Protein AF-A0A960B2A9-F1 (afdb_monomer_lite)

Secondary structure (DSSP, 8-state):
---HHHHHHHHHHHHHTT-HHHHHHHHHHHHTT---HHHHHHHHHHHHHHHHHTT-HHHHHHHHHHHHHSTT--HHHHHHHHHHHHHHHHHTT-HHHHHHHHHHHGGGGTT-HHHHHHHHHHHHHHHHHTT-HHHHHHHHHH--

pLDDT: mean 96.39, std 2.79, range [76.56, 98.69]

Foldseek 3Di:
DDALVRLQVVLLVCVVVVVLVSSLVSLVVSCVHDPDLQSQLSSLLSNLSSVVSVVNNVSSVVSLVVSCPGPPHALLSQLSSLLSVLLSCLVVVVLVSSLVSLVSSQVSNPPVLQVLLVSLCSNLVSCVVVVNNPSSVVSNVSRD

Radius of gyration: 15.03 Å; chains: 1; bounding box: 36×31×45 Å

Sequence (144 aa):
MLTAVQLHERGRALSNAGRHAAARRLLTAALQRTDDEDLLARVEGSLAYVVAELGAPDEAWALCDRALERPGISAHTRGVLSSQRGLMHMRSGHTLDAVREFTVALPNLDGDDELVGRLLLNRGNVHLQRGDGRSASADFRSAR

Structure (mmCIF, N/CA/C/O backbone):
data_AF-A0A960B2A9-F1
#
_entry.id   AF-A0A960B2A9-F1
#
loop_
_atom_site.group_PDB
_atom_site.id
_atom_site.type_symbol
_atom_site.label_atom_id
_atom_site.label_alt_id
_atom_site.label_comp_id
_atom_site.label_asym_id
_atom_site.label_entity_id
_atom_site.label_seq_id
_atom_site.pdbx_PDB_ins_code
_atom_site.Cartn_x
_atom_site.Cartn_y
_atom_site.Cartn_z
_atom_site.occupancy
_atom_site.B_iso_or_equiv
_atom_site.auth_seq_id
_atom_site.auth_comp_id
_atom_site.auth_asym_id
_atom_site.auth_atom_id
_atom_site.pdbx_PDB_model_num
ATOM 1 N N . MET A 1 1 ? -10.943 -7.483 25.588 1.00 84.69 1 MET A N 1
ATOM 2 C CA . MET A 1 1 ? -11.380 -7.237 24.191 1.00 84.69 1 MET A CA 1
ATOM 3 C C . MET A 1 1 ? -10.195 -6.637 23.440 1.00 84.69 1 MET A C 1
ATOM 5 O O . MET A 1 1 ? -9.465 -5.887 24.068 1.00 84.69 1 MET A O 1
ATOM 9 N N . LEU A 1 2 ? -9.939 -7.000 22.176 1.00 95.19 2 LEU A N 1
ATOM 10 C CA . LEU A 1 2 ? -8.777 -6.467 21.433 1.00 95.19 2 LEU A CA 1
ATOM 11 C C . LEU A 1 2 ? -8.985 -4.997 21.029 1.00 95.19 2 LEU A C 1
ATOM 13 O O . LEU A 1 2 ? -10.109 -4.609 20.715 1.00 95.19 2 LEU A O 1
ATOM 17 N N . THR A 1 3 ? -7.929 -4.191 20.988 1.00 98.25 3 THR A N 1
ATOM 18 C CA . THR A 1 3 ? -7.994 -2.813 20.463 1.00 98.25 3 THR A CA 1
ATOM 19 C C . THR A 1 3 ? -8.024 -2.795 18.929 1.00 98.25 3 THR A C 1
ATOM 21 O O . THR A 1 3 ? -7.744 -3.813 18.291 1.00 98.25 3 THR A O 1
ATOM 24 N N . ALA A 1 4 ? -8.343 -1.646 18.319 1.00 98.12 4 ALA A N 1
ATOM 25 C CA . ALA A 1 4 ? -8.259 -1.474 16.864 1.00 98.12 4 ALA A CA 1
ATOM 26 C C . ALA A 1 4 ? -6.842 -1.753 16.330 1.00 98.12 4 ALA A C 1
ATOM 28 O O . ALA A 1 4 ? -6.695 -2.500 15.367 1.00 98.12 4 ALA A O 1
ATOM 29 N N . VAL A 1 5 ? -5.804 -1.259 17.017 1.00 98.19 5 VAL A N 1
ATOM 30 C CA . VAL A 1 5 ? -4.392 -1.515 16.677 1.00 98.19 5 VAL A CA 1
ATOM 31 C C . VAL A 1 5 ? -4.075 -3.014 16.705 1.00 98.19 5 VAL A C 1
ATOM 33 O O . VAL A 1 5 ? -3.582 -3.564 15.726 1.00 98.19 5 VAL A O 1
ATOM 36 N N . GLN A 1 6 ? -4.451 -3.721 17.775 1.00 98.50 6 GLN A N 1
ATOM 37 C CA . GLN A 1 6 ? -4.207 -5.166 17.883 1.00 98.50 6 GLN A CA 1
ATOM 38 C C . GLN A 1 6 ? -4.955 -5.972 16.813 1.00 98.50 6 GLN A C 1
ATOM 40 O O . GLN A 1 6 ? -4.466 -6.999 16.337 1.00 98.50 6 GLN A O 1
ATOM 45 N N . LEU A 1 7 ? -6.168 -5.546 16.451 1.00 98.69 7 LEU A N 1
ATOM 46 C CA . LEU A 1 7 ? -6.931 -6.158 15.365 1.00 98.69 7 LEU A CA 1
ATOM 47 C C . LEU A 1 7 ? -6.276 -5.899 14.006 1.00 98.69 7 LEU A C 1
ATOM 49 O O . LEU A 1 7 ? -6.202 -6.821 13.194 1.00 98.69 7 LEU A O 1
ATOM 53 N N . HIS A 1 8 ? -5.770 -4.685 13.777 1.00 98.38 8 HIS A N 1
ATOM 54 C CA . HIS A 1 8 ? -5.050 -4.308 12.563 1.00 98.38 8 HIS A CA 1
ATOM 55 C C . HIS A 1 8 ? -3.777 -5.133 12.377 1.00 98.38 8 HIS A C 1
ATOM 57 O O . HIS A 1 8 ? -3.608 -5.764 11.333 1.00 98.38 8 HIS A O 1
ATOM 63 N N . GLU A 1 9 ? -2.933 -5.213 13.405 1.00 98.00 9 GLU A N 1
ATOM 64 C CA . GLU A 1 9 ? -1.694 -5.999 13.396 1.00 98.00 9 GLU A CA 1
ATOM 65 C C . GLU A 1 9 ? -1.964 -7.479 13.112 1.00 98.00 9 GLU A C 1
ATOM 67 O O . GLU A 1 9 ? -1.362 -8.075 12.216 1.00 98.00 9 GLU A O 1
ATOM 72 N N . ARG A 1 10 ? -2.934 -8.077 13.817 1.00 98.44 10 ARG A N 1
ATOM 73 C CA . ARG A 1 10 ? -3.330 -9.475 13.584 1.00 98.44 10 ARG A CA 1
ATOM 74 C C . ARG A 1 10 ? -3.926 -9.675 12.193 1.00 98.44 10 ARG A C 1
ATOM 76 O O . ARG A 1 10 ? -3.669 -10.699 11.564 1.00 98.44 10 ARG A O 1
ATOM 83 N N . GLY A 1 11 ? -4.707 -8.713 11.704 1.00 98.38 11 GLY A N 1
ATOM 84 C CA . GLY A 1 11 ? -5.251 -8.712 10.349 1.00 98.38 11 GLY A CA 1
ATOM 85 C C . GLY A 1 11 ? -4.147 -8.714 9.291 1.00 98.38 11 GLY A C 1
ATOM 86 O O . GLY A 1 11 ? -4.169 -9.553 8.391 1.00 98.38 11 GLY A O 1
ATOM 87 N N . ARG A 1 12 ? -3.133 -7.853 9.440 1.00 97.00 12 ARG A N 1
ATOM 88 C CA . ARG A 1 12 ? -1.946 -7.818 8.569 1.00 97.00 12 ARG A CA 1
ATOM 89 C C . ARG A 1 12 ? -1.166 -9.127 8.608 1.00 97.00 12 ARG A C 1
ATOM 91 O O . ARG A 1 12 ? -0.842 -9.658 7.550 1.00 97.00 12 ARG A O 1
ATOM 98 N N . ALA A 1 13 ? -0.926 -9.684 9.794 1.00 97.81 13 ALA A N 1
ATOM 99 C CA . ALA A 1 13 ? -0.233 -10.964 9.932 1.00 97.81 13 ALA A CA 1
ATOM 100 C C . ALA A 1 13 ? -0.976 -12.100 9.204 1.00 97.81 13 ALA A C 1
ATOM 102 O O . ALA A 1 13 ? -0.368 -12.872 8.467 1.00 97.81 13 ALA A O 1
ATOM 103 N N . LEU A 1 14 ? -2.306 -12.167 9.341 1.00 98.44 14 LEU A N 1
ATOM 104 C CA . LEU A 1 14 ? -3.128 -13.133 8.605 1.00 98.44 14 LEU A CA 1
ATOM 105 C C . LEU A 1 14 ? -3.098 -12.895 7.093 1.00 98.44 14 LEU A C 1
ATOM 107 O O . LEU A 1 14 ? -3.054 -13.864 6.340 1.00 98.44 14 LEU A O 1
ATOM 111 N N . SER A 1 15 ? -3.110 -11.636 6.653 1.00 96.50 15 SER A N 1
ATOM 112 C CA . SER A 1 15 ? -3.007 -11.282 5.235 1.00 96.50 15 SER A CA 1
ATOM 113 C C . SER A 1 15 ? -1.677 -11.739 4.638 1.00 96.50 15 SER A C 1
ATOM 115 O O . SER A 1 15 ? -1.670 -12.376 3.589 1.00 96.50 15 SER A O 1
ATOM 117 N N . ASN A 1 16 ? -0.565 -11.481 5.330 1.00 92.56 16 ASN A N 1
ATOM 118 C CA . ASN A 1 16 ? 0.768 -11.920 4.911 1.00 92.56 16 ASN A CA 1
ATOM 119 C C . ASN A 1 16 ? 0.889 -13.453 4.871 1.00 92.56 16 ASN A C 1
ATOM 121 O O . ASN A 1 16 ? 1.627 -13.988 4.053 1.00 92.56 16 ASN A O 1
ATOM 125 N N . ALA A 1 17 ? 0.130 -14.164 5.710 1.00 96.56 17 ALA A N 1
ATOM 126 C CA . ALA A 1 17 ? 0.037 -15.624 5.701 1.00 96.56 17 ALA A CA 1
ATOM 127 C C . ALA A 1 17 ? -0.981 -16.184 4.679 1.00 96.56 17 ALA A C 1
ATOM 129 O O . ALA A 1 17 ? -1.341 -17.358 4.760 1.00 96.56 17 ALA A O 1
ATOM 130 N N . GLY A 1 18 ? -1.520 -15.360 3.771 1.00 96.38 18 GLY A N 1
ATOM 131 C CA . GLY A 1 18 ? -2.501 -15.775 2.756 1.00 96.38 18 GLY A CA 1
ATOM 132 C C . GLY A 1 18 ? -3.909 -16.061 3.296 1.00 96.38 18 GLY A C 1
ATOM 133 O O . GLY A 1 18 ? -4.804 -16.493 2.571 1.00 96.38 18 GLY A O 1
ATOM 134 N N . ARG A 1 19 ? -4.165 -15.818 4.587 1.00 98.31 19 ARG A N 1
ATOM 135 C CA . ARG A 1 19 ? -5.457 -16.081 5.243 1.00 98.31 19 ARG A CA 1
ATOM 136 C C . ARG A 1 19 ? -6.418 -14.903 5.070 1.00 98.31 19 ARG A C 1
ATOM 138 O O . ARG A 1 19 ? -6.963 -14.385 6.049 1.00 98.31 19 ARG A O 1
ATOM 145 N N . HIS A 1 20 ? -6.656 -14.494 3.826 1.00 97.94 20 HIS A N 1
ATOM 146 C CA . HIS A 1 20 ? -7.360 -13.254 3.470 1.00 97.94 20 HIS A CA 1
ATOM 147 C C . HIS A 1 20 ? -8.778 -13.157 4.053 1.00 97.94 20 HIS A C 1
ATOM 149 O O . HIS A 1 20 ? -9.143 -12.131 4.622 1.00 97.94 20 HIS A O 1
ATOM 155 N N . ALA A 1 21 ? -9.564 -14.238 4.040 1.00 98.25 21 ALA A N 1
ATOM 156 C CA . ALA A 1 21 ? -10.911 -14.223 4.624 1.00 98.25 21 ALA A CA 1
ATOM 157 C C . ALA A 1 21 ? -10.907 -13.956 6.144 1.00 98.25 21 ALA A C 1
ATOM 159 O O . ALA A 1 21 ? -11.794 -13.278 6.667 1.00 98.25 21 ALA A O 1
ATOM 160 N N . ALA A 1 22 ? -9.909 -14.478 6.864 1.00 98.44 22 ALA A N 1
ATOM 161 C CA . ALA A 1 22 ? -9.754 -14.236 8.295 1.00 98.44 22 ALA A CA 1
ATOM 162 C C . ALA A 1 22 ? -9.195 -12.830 8.566 1.00 98.44 22 ALA A C 1
ATOM 164 O O . ALA A 1 22 ? -9.682 -12.151 9.470 1.00 98.44 22 ALA A O 1
ATOM 165 N N . ALA A 1 23 ? -8.242 -12.373 7.747 1.00 98.62 23 ALA A N 1
ATOM 166 C CA . ALA A 1 23 ? -7.724 -11.009 7.785 1.00 98.62 23 ALA A CA 1
ATOM 167 C C . ALA A 1 23 ? -8.849 -9.980 7.612 1.00 98.62 23 ALA A C 1
ATOM 169 O O . ALA A 1 23 ? -8.981 -9.086 8.445 1.00 98.62 23 ALA A O 1
ATOM 170 N N . ARG A 1 24 ? -9.726 -10.170 6.613 1.00 98.62 24 ARG A N 1
ATOM 171 C CA . ARG A 1 24 ? -10.881 -9.300 6.345 1.00 98.62 24 ARG A CA 1
ATOM 172 C C . ARG A 1 24 ? -11.724 -9.092 7.596 1.00 98.62 24 ARG A C 1
ATOM 174 O O . ARG A 1 24 ? -11.990 -7.961 7.971 1.00 98.62 24 ARG A O 1
ATOM 181 N N . ARG A 1 25 ? -12.081 -10.179 8.291 1.00 98.50 25 ARG A N 1
ATOM 182 C CA . ARG A 1 25 ? -12.893 -10.114 9.519 1.00 98.50 25 ARG A CA 1
ATOM 183 C C . ARG A 1 25 ? -12.236 -9.263 10.608 1.00 98.50 25 ARG A C 1
ATOM 185 O O . ARG A 1 25 ? -12.923 -8.468 11.242 1.00 98.50 25 ARG A O 1
ATOM 192 N N . LEU A 1 26 ? -10.928 -9.424 10.832 1.00 98.69 26 LEU A N 1
ATOM 193 C CA . LEU A 1 26 ? -10.219 -8.650 11.856 1.00 98.69 26 LEU A CA 1
ATOM 194 C C . LEU A 1 26 ? -10.075 -7.178 11.471 1.00 98.69 26 LEU A C 1
ATOM 196 O O . LEU A 1 26 ? -10.280 -6.316 12.318 1.00 98.69 26 LEU A O 1
ATOM 200 N N . LEU A 1 27 ? -9.778 -6.890 10.205 1.00 98.56 27 LEU A N 1
ATOM 201 C CA . LEU A 1 27 ? -9.639 -5.524 9.702 1.00 98.56 27 LEU A CA 1
ATOM 202 C C . LEU A 1 27 ? -10.978 -4.778 9.738 1.00 98.56 27 LEU A C 1
ATOM 204 O O . LEU A 1 27 ? -11.036 -3.663 10.242 1.00 98.56 27 LEU A O 1
ATOM 208 N N . THR A 1 28 ? -12.079 -5.414 9.326 1.00 98.44 28 THR A N 1
ATOM 209 C CA . THR A 1 28 ? -13.424 -4.837 9.475 1.00 98.44 28 THR A CA 1
ATOM 210 C C . THR A 1 28 ? -13.752 -4.563 10.942 1.00 98.44 28 THR A C 1
ATOM 212 O O . THR A 1 28 ? -14.291 -3.509 11.258 1.00 98.44 28 THR A O 1
ATOM 215 N N . ALA A 1 29 ? -13.389 -5.466 11.860 1.00 98.44 29 ALA A N 1
ATOM 216 C CA . ALA A 1 29 ? -13.579 -5.228 13.288 1.00 98.44 29 ALA A CA 1
ATOM 217 C C . ALA A 1 29 ? -12.704 -4.080 13.827 1.00 98.44 29 ALA A C 1
ATOM 219 O O . ALA A 1 29 ? -13.126 -3.401 14.760 1.00 98.44 29 ALA A O 1
ATOM 220 N N . ALA A 1 30 ? -11.509 -3.859 13.268 1.00 98.56 30 ALA A N 1
ATOM 221 C CA . ALA A 1 30 ? -10.640 -2.746 13.646 1.00 98.56 30 ALA A CA 1
ATOM 222 C C . ALA A 1 30 ? -11.268 -1.393 13.280 1.00 98.56 30 ALA A C 1
ATOM 224 O O . ALA A 1 30 ? -11.274 -0.500 14.122 1.00 98.56 30 ALA A O 1
ATOM 225 N N . LEU A 1 31 ? -11.875 -1.284 12.088 1.00 98.12 31 LEU A N 1
ATOM 226 C CA . LEU A 1 31 ? -12.582 -0.073 11.639 1.00 98.12 31 LEU A CA 1
ATOM 227 C C . LEU A 1 31 ? -13.721 0.341 12.578 1.00 98.12 31 LEU A C 1
ATOM 229 O O . LEU A 1 31 ? -14.017 1.516 12.700 1.00 98.12 31 LEU A O 1
ATOM 233 N N . GLN A 1 32 ? -14.354 -0.617 13.257 1.00 97.94 32 GLN A N 1
ATOM 234 C CA . GLN A 1 32 ? -15.457 -0.351 14.188 1.00 97.94 32 GLN A CA 1
ATOM 235 C C . GLN A 1 32 ? -14.984 0.043 15.600 1.00 97.94 32 GLN A C 1
ATOM 237 O O . GLN A 1 32 ? -15.803 0.161 16.508 1.00 97.94 32 GLN A O 1
ATOM 242 N N . ARG A 1 33 ? -13.669 0.145 15.841 1.00 97.81 33 ARG A N 1
ATOM 243 C CA . ARG A 1 33 ? -13.088 0.358 17.183 1.00 97.81 33 ARG A CA 1
ATOM 244 C C . ARG A 1 33 ? -12.165 1.564 17.279 1.00 97.81 33 ARG A C 1
ATOM 246 O O . ARG A 1 33 ? -11.410 1.669 18.246 1.00 97.81 33 ARG A O 1
ATOM 253 N N . THR A 1 34 ? -12.173 2.430 16.281 1.00 97.50 34 THR A N 1
ATOM 254 C CA . THR A 1 34 ? -11.349 3.629 16.276 1.00 97.50 34 THR A CA 1
ATOM 255 C C . THR A 1 34 ? -12.007 4.710 15.440 1.00 97.50 34 THR A C 1
ATOM 257 O O . THR A 1 34 ? -12.609 4.407 14.416 1.00 97.50 34 THR A O 1
ATOM 260 N N . ASP A 1 35 ? -11.838 5.948 15.888 1.00 96.88 35 ASP A N 1
ATOM 261 C CA . ASP A 1 35 ? -12.177 7.163 15.149 1.00 96.88 35 ASP A CA 1
ATOM 262 C C . ASP A 1 35 ? -10.899 7.941 14.763 1.00 96.88 35 ASP A C 1
ATOM 264 O O . ASP A 1 35 ? -10.965 9.082 14.319 1.00 96.88 35 ASP A O 1
ATOM 268 N N . ASP A 1 36 ? -9.716 7.343 14.966 1.00 97.62 36 ASP A N 1
ATOM 269 C CA . ASP A 1 36 ? -8.436 7.940 14.582 1.00 97.62 36 ASP A CA 1
ATOM 270 C C . ASP A 1 36 ? -8.252 7.830 13.064 1.00 97.62 36 ASP A C 1
ATOM 272 O O . ASP A 1 36 ? -8.180 6.732 12.511 1.00 97.62 36 ASP A O 1
ATOM 276 N N . GLU A 1 37 ? -8.195 8.975 12.388 1.00 98.00 37 GLU A N 1
ATOM 277 C CA . GLU A 1 37 ? -8.175 9.056 10.925 1.00 98.00 37 GLU A CA 1
ATOM 278 C C . GLU A 1 37 ? -6.959 8.361 10.295 1.00 98.00 37 GLU A C 1
ATOM 280 O O . GLU A 1 37 ? -7.093 7.695 9.264 1.00 98.00 37 GLU A O 1
ATOM 285 N N . ASP A 1 38 ? -5.782 8.448 10.923 1.00 97.75 38 ASP A N 1
ATOM 286 C CA . ASP A 1 38 ? -4.569 7.792 10.425 1.00 97.75 38 ASP A CA 1
ATOM 287 C C . ASP A 1 38 ? -4.662 6.267 10.570 1.00 97.75 38 ASP A C 1
ATOM 289 O O . ASP A 1 38 ? -4.399 5.526 9.617 1.00 97.75 38 ASP A O 1
ATOM 293 N N . LEU A 1 39 ? -5.123 5.770 11.721 1.00 97.69 39 LEU A N 1
ATOM 294 C CA . LEU A 1 39 ? -5.346 4.343 11.930 1.00 97.69 39 LEU A CA 1
ATOM 295 C C . LEU A 1 39 ? -6.442 3.804 11.007 1.00 97.69 39 LEU A C 1
ATOM 297 O O . LEU A 1 39 ? -6.273 2.721 10.441 1.00 97.69 39 LEU A O 1
ATOM 301 N N . LEU A 1 40 ? -7.534 4.544 10.808 1.00 98.44 40 LEU A N 1
ATOM 302 C CA . LEU A 1 40 ? -8.584 4.168 9.863 1.00 98.44 40 LEU A CA 1
ATOM 303 C C . LEU A 1 40 ? -8.020 4.024 8.448 1.00 98.44 40 LEU A C 1
ATOM 305 O O . LEU A 1 40 ? -8.220 2.979 7.826 1.00 98.44 40 LEU A O 1
ATOM 309 N N . ALA A 1 41 ? -7.239 4.997 7.978 1.00 98.31 41 ALA A N 1
ATOM 310 C CA . ALA A 1 41 ? -6.591 4.944 6.671 1.00 98.31 41 ALA A CA 1
ATOM 311 C C . ALA A 1 41 ? -5.656 3.728 6.529 1.00 98.31 41 ALA A C 1
ATOM 313 O O . ALA A 1 41 ? -5.686 3.011 5.524 1.00 98.31 41 ALA A O 1
ATOM 314 N N . ARG A 1 42 ? -4.860 3.419 7.560 1.00 96.56 42 ARG A N 1
ATOM 315 C CA . ARG A 1 42 ? -3.960 2.250 7.570 1.00 96.56 42 ARG A CA 1
ATOM 316 C C . ARG A 1 42 ? -4.713 0.920 7.538 1.00 96.56 42 ARG A C 1
ATOM 318 O O . ARG A 1 42 ? -4.270 -0.032 6.877 1.00 96.56 42 ARG A O 1
ATOM 325 N N . VAL A 1 43 ? -5.834 0.826 8.253 1.00 98.06 43 VAL A N 1
ATOM 326 C CA . VAL A 1 43 ? -6.697 -0.363 8.250 1.00 98.06 43 VAL A CA 1
ATOM 327 C C . VAL A 1 43 ? -7.372 -0.520 6.890 1.00 98.06 43 VAL A C 1
ATOM 329 O O . VAL A 1 43 ? -7.355 -1.623 6.345 1.00 98.06 43 VAL A O 1
ATOM 332 N N . GLU A 1 44 ? -7.893 0.560 6.309 1.00 98.06 44 GLU A N 1
ATOM 333 C CA . GLU A 1 44 ? -8.508 0.569 4.977 1.00 98.06 44 GLU A CA 1
ATOM 334 C C . GLU A 1 44 ? -7.521 0.162 3.886 1.00 98.06 44 GLU A C 1
ATOM 336 O O . GLU A 1 44 ? -7.838 -0.722 3.098 1.00 98.06 44 GLU A O 1
ATOM 341 N N . GLY A 1 45 ? -6.292 0.683 3.897 1.00 96.12 45 GLY A N 1
ATOM 342 C CA . GLY A 1 45 ? -5.249 0.269 2.953 1.00 96.12 45 GLY A CA 1
ATOM 343 C C . GLY A 1 45 ? -4.835 -1.201 3.091 1.00 96.12 45 GLY A C 1
ATOM 344 O O . GLY A 1 45 ? -4.494 -1.864 2.108 1.00 96.12 45 GLY A O 1
ATOM 345 N N . SER A 1 46 ? -4.882 -1.748 4.309 1.00 96.44 46 SER A N 1
ATOM 346 C CA . SER A 1 46 ? -4.641 -3.181 4.538 1.00 96.44 46 SER A CA 1
ATOM 347 C C .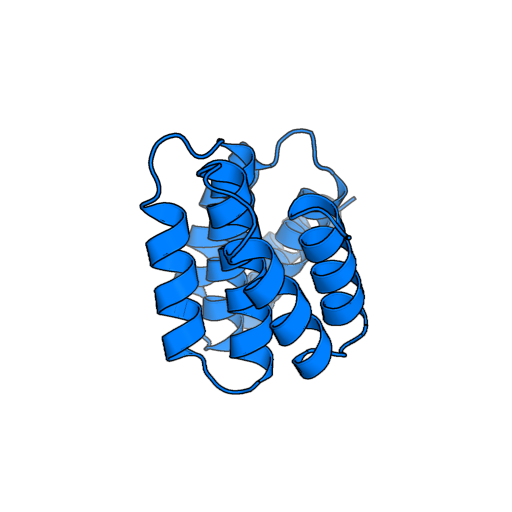 SER A 1 46 ? -5.827 -4.028 4.066 1.00 96.44 46 SER A C 1
ATOM 349 O O . SER A 1 46 ? -5.640 -5.107 3.505 1.00 96.44 46 SER A O 1
ATOM 351 N N . LEU A 1 47 ? -7.049 -3.531 4.273 1.00 97.75 47 LEU A N 1
ATOM 352 C CA . LEU A 1 47 ? -8.280 -4.174 3.835 1.00 97.75 47 LEU A CA 1
ATOM 353 C C . LEU A 1 47 ? -8.400 -4.163 2.309 1.00 97.75 47 LEU A C 1
ATOM 355 O O . LEU A 1 47 ? -8.771 -5.189 1.753 1.00 97.75 47 LEU A O 1
ATOM 359 N N . ALA A 1 48 ? -8.007 -3.073 1.645 1.00 96.44 48 ALA A N 1
ATOM 360 C CA . ALA A 1 48 ? -7.975 -2.938 0.191 1.00 96.44 48 ALA A CA 1
ATOM 361 C C . ALA A 1 48 ? -7.182 -4.077 -0.462 1.00 96.44 48 ALA A C 1
ATOM 363 O O . ALA A 1 48 ? -7.688 -4.782 -1.332 1.00 96.44 48 ALA A O 1
ATOM 364 N N . TYR A 1 49 ? -5.971 -4.346 0.035 1.00 93.06 49 TYR A N 1
ATOM 365 C CA . TYR A 1 49 ? -5.181 -5.485 -0.433 1.00 93.06 49 TYR A CA 1
ATOM 366 C C . TYR A 1 49 ? -5.897 -6.819 -0.203 1.00 93.06 49 TYR A C 1
ATOM 368 O O . TYR A 1 49 ? -5.983 -7.642 -1.109 1.00 93.06 49 TYR A O 1
ATOM 376 N N . VAL A 1 50 ? -6.454 -7.029 0.992 1.00 96.75 50 VAL A N 1
ATOM 377 C CA . VAL A 1 50 ? -7.168 -8.268 1.325 1.00 96.75 50 VAL A CA 1
ATOM 378 C C . VAL A 1 50 ? -8.380 -8.498 0.421 1.00 96.75 50 VAL A C 1
ATOM 380 O O . VAL A 1 50 ? -8.606 -9.634 0.012 1.00 96.75 50 VAL A O 1
ATOM 383 N N . VAL A 1 51 ? -9.170 -7.467 0.114 1.00 96.62 51 VAL A N 1
ATOM 384 C CA . VAL A 1 51 ? -10.349 -7.621 -0.752 1.00 96.62 51 VAL A CA 1
ATOM 385 C C . VAL A 1 51 ? -9.960 -7.789 -2.221 1.00 96.62 51 VAL A C 1
ATOM 387 O O . VAL A 1 51 ? -10.595 -8.584 -2.912 1.00 96.62 51 VAL A O 1
ATOM 390 N N . ALA A 1 52 ? -8.858 -7.179 -2.673 1.00 93.69 52 ALA A N 1
ATOM 391 C CA . ALA A 1 52 ? -8.284 -7.466 -3.988 1.00 93.69 52 ALA A CA 1
ATOM 392 C C . ALA A 1 52 ? -7.891 -8.950 -4.121 1.00 93.69 52 ALA A C 1
ATOM 394 O O . ALA A 1 52 ? -8.267 -9.592 -5.100 1.00 93.69 52 ALA A O 1
ATOM 395 N N . GLU A 1 53 ? -7.223 -9.527 -3.113 1.00 93.62 53 GLU A N 1
ATOM 396 C CA . GLU A 1 53 ? -6.869 -10.961 -3.094 1.00 93.62 53 GLU A CA 1
ATOM 397 C C . GLU A 1 53 ? -8.090 -11.888 -3.030 1.00 93.62 53 GLU A C 1
ATOM 399 O O . GLU A 1 53 ? -8.013 -13.058 -3.399 1.00 93.62 53 GLU A O 1
ATOM 404 N N . LEU A 1 54 ? -9.231 -11.378 -2.567 1.00 96.12 54 LEU A N 1
ATOM 405 C CA . LEU A 1 54 ? -10.506 -12.096 -2.551 1.00 96.12 54 LEU A CA 1
ATOM 406 C C . LEU A 1 54 ? -11.322 -11.897 -3.839 1.00 96.12 54 LEU A C 1
ATOM 408 O O . LEU A 1 54 ? -12.455 -12.370 -3.905 1.00 96.12 54 LEU A O 1
ATOM 412 N N . GLY A 1 55 ? -10.766 -11.227 -4.853 1.00 94.88 55 GLY A N 1
ATOM 413 C CA . GLY A 1 55 ? -11.411 -11.036 -6.152 1.00 94.88 55 GLY A CA 1
ATOM 414 C C . GLY A 1 55 ? -12.390 -9.862 -6.215 1.00 94.88 55 GLY A C 1
ATOM 415 O O . GLY A 1 55 ? -13.251 -9.853 -7.090 1.00 94.88 55 GLY A O 1
ATOM 416 N N . ALA A 1 56 ? -12.267 -8.876 -5.321 1.00 95.94 56 ALA A N 1
ATOM 417 C CA . ALA A 1 56 ? -13.076 -7.653 -5.315 1.00 95.94 56 ALA A CA 1
ATOM 418 C C . ALA A 1 56 ? -12.209 -6.398 -5.580 1.00 95.94 56 ALA A C 1
ATOM 420 O O . ALA A 1 56 ? -11.990 -5.590 -4.673 1.00 95.94 56 ALA A O 1
ATOM 421 N N . PRO A 1 57 ? -11.670 -6.224 -6.804 1.00 91.94 57 PRO A N 1
ATOM 422 C CA . PRO A 1 57 ? -10.754 -5.126 -7.122 1.00 91.94 57 PRO A CA 1
ATOM 423 C C . PRO A 1 57 ? -11.408 -3.739 -7.042 1.00 91.94 57 PRO A C 1
ATOM 425 O O . PRO A 1 57 ? -10.755 -2.800 -6.598 1.00 91.94 57 PRO A O 1
ATOM 428 N N . ASP A 1 58 ? -12.684 -3.597 -7.403 1.00 94.69 58 ASP A N 1
ATOM 429 C CA . ASP A 1 58 ? -13.379 -2.301 -7.337 1.00 94.69 58 ASP A CA 1
ATOM 430 C C . ASP A 1 58 ? -13.567 -1.834 -5.886 1.00 94.69 58 ASP A C 1
ATOM 432 O O . ASP A 1 58 ? -13.361 -0.664 -5.563 1.00 94.69 58 ASP A O 1
ATOM 436 N N . GLU A 1 59 ? -13.880 -2.768 -4.980 1.00 96.25 59 GLU A N 1
ATOM 437 C CA . GLU A 1 59 ? -13.938 -2.495 -3.540 1.00 96.25 59 GLU A CA 1
ATOM 438 C C . GLU A 1 59 ? -12.556 -2.099 -3.005 1.00 96.25 59 GLU A C 1
ATOM 440 O O . GLU A 1 59 ? -12.442 -1.170 -2.207 1.00 96.25 59 GLU A O 1
ATOM 445 N N . ALA A 1 60 ? -11.495 -2.765 -3.473 1.00 95.25 60 ALA A N 1
ATOM 446 C CA . ALA A 1 60 ? -10.128 -2.424 -3.096 1.00 95.25 60 ALA A CA 1
ATOM 447 C C . ALA A 1 60 ? -9.770 -0.983 -3.483 1.00 95.25 60 ALA A C 1
ATOM 449 O O . ALA A 1 60 ? -9.212 -0.254 -2.663 1.00 95.25 60 ALA A O 1
ATOM 450 N N . TRP A 1 61 ? -10.117 -0.564 -4.705 1.00 95.19 61 TRP A N 1
ATOM 451 C CA . TRP A 1 61 ? -9.860 0.798 -5.179 1.00 95.19 61 TRP A CA 1
ATOM 452 C C . TRP A 1 61 ? -10.611 1.824 -4.339 1.00 95.19 61 TRP A C 1
ATOM 454 O O . TRP A 1 61 ? -9.990 2.743 -3.809 1.00 95.19 61 TRP A O 1
ATOM 464 N N . ALA A 1 62 ? -11.907 1.602 -4.107 1.00 96.44 62 ALA A N 1
ATOM 465 C CA . ALA A 1 62 ? -12.723 2.488 -3.283 1.00 96.44 62 ALA A CA 1
ATOM 466 C C . ALA A 1 62 ? -12.187 2.627 -1.846 1.00 96.44 62 ALA A C 1
ATOM 468 O O . ALA A 1 62 ? -12.233 3.711 -1.266 1.00 96.44 62 ALA A O 1
ATOM 469 N N . LEU A 1 63 ? -11.660 1.545 -1.260 1.00 97.12 63 LEU A N 1
ATOM 470 C CA . LEU A 1 63 ? -11.029 1.582 0.062 1.00 97.12 63 LEU A CA 1
ATOM 471 C C . LEU A 1 63 ? -9.735 2.400 0.066 1.00 97.12 63 LEU A C 1
ATOM 473 O O . LEU A 1 63 ? -9.527 3.191 0.983 1.00 97.12 63 LEU A O 1
ATOM 477 N N . CYS A 1 64 ? -8.872 2.213 -0.933 1.00 95.44 64 CYS A N 1
ATOM 478 C CA . CYS A 1 64 ? -7.630 2.974 -1.053 1.00 95.44 64 CYS A CA 1
ATOM 479 C C . CYS A 1 64 ? -7.88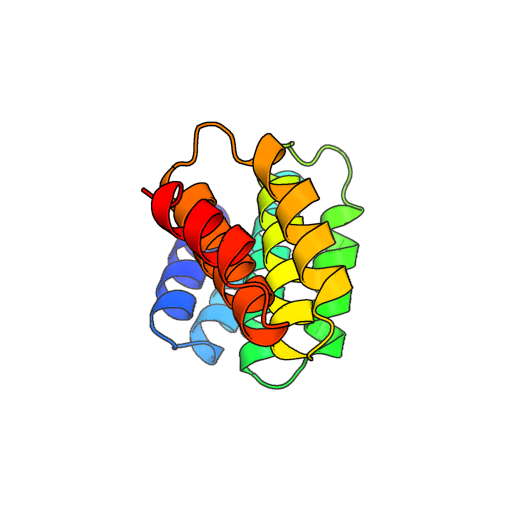5 4.468 -1.285 1.00 95.44 64 CYS A C 1
ATOM 481 O O . CYS A 1 64 ? -7.223 5.291 -0.653 1.00 95.44 64 CYS A O 1
ATOM 483 N N . ASP A 1 65 ? -8.840 4.817 -2.145 1.00 95.06 65 ASP A N 1
ATOM 484 C CA . ASP A 1 65 ? -9.173 6.213 -2.438 1.00 95.06 65 ASP A CA 1
ATOM 485 C C . ASP A 1 65 ? -9.771 6.901 -1.209 1.00 95.06 65 ASP A C 1
ATOM 487 O O . ASP A 1 65 ? -9.274 7.946 -0.789 1.00 95.06 65 ASP A O 1
ATOM 491 N N . ARG A 1 66 ? -10.725 6.248 -0.531 1.00 96.50 66 ARG A N 1
ATOM 492 C CA . ARG A 1 66 ? -11.273 6.754 0.734 1.00 96.50 66 ARG A CA 1
ATOM 493 C C . ARG A 1 66 ? -10.185 6.973 1.782 1.00 96.50 66 ARG A C 1
ATOM 495 O O . ARG A 1 66 ? -10.186 7.999 2.453 1.00 96.50 66 ARG A O 1
ATOM 502 N N . ALA A 1 67 ? -9.246 6.037 1.911 1.00 97.38 67 ALA A N 1
ATOM 503 C CA . ALA A 1 67 ? -8.152 6.152 2.867 1.00 97.38 67 ALA A CA 1
ATOM 504 C C . ALA A 1 67 ? -7.239 7.352 2.571 1.00 97.38 67 ALA A C 1
ATOM 506 O O . ALA A 1 67 ? -6.779 8.003 3.504 1.00 97.38 67 ALA A O 1
ATOM 507 N N . LEU A 1 68 ? -6.982 7.662 1.294 1.00 95.81 68 LEU A N 1
ATOM 508 C CA . LEU A 1 68 ? -6.157 8.803 0.874 1.00 95.81 68 LEU A CA 1
ATOM 509 C C . LEU A 1 68 ? -6.847 10.159 1.078 1.00 95.81 68 LEU A C 1
ATOM 511 O O . LEU A 1 68 ? -6.162 11.165 1.295 1.00 95.81 68 LEU A O 1
ATOM 515 N N . GLU A 1 69 ? -8.177 10.177 1.018 1.00 96.56 69 GLU A N 1
ATOM 516 C CA . GLU A 1 69 ? -9.016 11.359 1.243 1.00 96.56 69 GLU A CA 1
ATOM 517 C C . GLU A 1 69 ? -9.183 11.712 2.727 1.00 96.56 69 GLU A C 1
ATOM 519 O O . GLU A 1 69 ? -9.620 12.821 3.048 1.00 96.56 69 GLU A O 1
ATOM 524 N N . ARG A 1 70 ? -8.808 10.812 3.647 1.00 96.69 70 ARG A N 1
ATOM 525 C CA . ARG A 1 70 ? -8.935 11.065 5.086 1.00 96.69 70 ARG A CA 1
ATOM 526 C C . ARG A 1 70 ? -8.108 12.277 5.533 1.00 96.69 70 ARG A C 1
ATOM 528 O O . ARG A 1 70 ? -6.938 12.429 5.146 1.00 96.69 70 ARG A O 1
ATOM 535 N N . PRO A 1 71 ? -8.685 13.157 6.369 1.00 96.25 71 PRO A N 1
ATOM 536 C CA . PRO A 1 71 ? -7.982 14.328 6.863 1.00 96.25 71 PRO A CA 1
ATOM 537 C C . PRO A 1 71 ? -6.879 13.922 7.845 1.00 96.25 71 PRO A C 1
ATOM 539 O O . PRO A 1 71 ? -7.020 12.982 8.617 1.00 96.25 71 PRO A O 1
ATOM 542 N N . GLY A 1 72 ? -5.766 14.657 7.837 1.00 94.94 72 GLY A N 1
ATOM 543 C CA . GLY A 1 72 ? -4.729 14.511 8.864 1.00 94.94 72 GLY A CA 1
ATOM 544 C C . GLY A 1 72 ? -3.890 13.229 8.810 1.00 94.94 72 GLY A C 1
ATOM 545 O O . GLY A 1 72 ? -3.049 13.051 9.686 1.00 94.94 72 GLY A O 1
ATOM 546 N N . ILE A 1 73 ? -4.052 12.370 7.795 1.00 97.44 73 ILE A N 1
ATOM 547 C CA . ILE A 1 73 ? -3.206 11.175 7.660 1.00 97.44 73 ILE A CA 1
ATOM 548 C C . ILE A 1 73 ? -1.733 11.558 7.473 1.00 97.44 73 ILE A C 1
ATOM 550 O O . ILE A 1 73 ? -1.398 12.511 6.751 1.00 97.44 73 ILE A O 1
ATOM 554 N N . SER A 1 74 ? -0.858 10.797 8.123 1.00 96.75 74 SER A N 1
ATOM 555 C CA . SER A 1 74 ? 0.584 11.021 8.129 1.00 96.75 74 SER A CA 1
ATOM 556 C C . SER A 1 74 ? 1.211 10.811 6.748 1.00 96.75 74 SER A C 1
ATOM 558 O O . SER A 1 74 ? 0.656 10.130 5.880 1.00 96.75 74 SER A O 1
ATOM 560 N N . ALA A 1 75 ? 2.407 11.376 6.545 1.00 96.62 75 ALA A N 1
ATOM 561 C CA . ALA A 1 75 ? 3.200 11.119 5.342 1.00 96.62 75 ALA A CA 1
ATOM 562 C C . ALA A 1 75 ? 3.443 9.613 5.165 1.00 96.62 75 ALA A C 1
ATOM 564 O O . ALA A 1 75 ? 3.134 9.073 4.106 1.00 96.62 75 ALA A O 1
ATOM 565 N N . HIS A 1 76 ? 3.857 8.921 6.233 1.00 96.31 76 HIS A N 1
ATOM 566 C CA . HIS A 1 76 ? 4.052 7.468 6.232 1.00 96.31 76 HIS A CA 1
ATOM 567 C C . HIS A 1 76 ? 2.811 6.718 5.743 1.00 96.31 76 HIS A C 1
ATOM 569 O O . HIS A 1 76 ? 2.895 5.960 4.775 1.00 96.31 76 HIS A O 1
ATOM 575 N N . THR A 1 77 ? 1.632 7.013 6.296 1.00 96.62 77 THR A N 1
ATOM 576 C CA . THR A 1 77 ? 0.369 6.405 5.852 1.00 96.62 77 THR A CA 1
ATOM 577 C C . THR A 1 77 ? 0.070 6.683 4.376 1.00 96.62 77 THR A C 1
ATOM 579 O O . THR A 1 77 ? -0.302 5.757 3.650 1.00 96.62 77 THR A O 1
ATOM 582 N N . ARG A 1 78 ? 0.295 7.908 3.875 1.00 97.12 78 ARG A N 1
ATOM 583 C CA . ARG A 1 78 ? 0.167 8.216 2.433 1.00 97.12 78 ARG A CA 1
ATOM 584 C C . ARG A 1 78 ? 1.135 7.397 1.583 1.00 97.12 78 ARG A C 1
ATOM 586 O O . ARG A 1 78 ? 0.745 6.918 0.516 1.00 97.12 78 ARG A O 1
ATOM 593 N N . GLY A 1 79 ? 2.366 7.208 2.055 1.00 96.62 79 GLY A N 1
ATOM 594 C CA . GLY A 1 79 ? 3.374 6.367 1.412 1.00 96.62 79 GLY A CA 1
ATOM 595 C C . GLY A 1 79 ? 2.920 4.913 1.303 1.00 96.62 79 GLY A C 1
ATOM 596 O O . GLY A 1 79 ? 2.967 4.326 0.221 1.00 96.62 79 GLY A O 1
ATOM 597 N N . VAL A 1 80 ? 2.385 4.353 2.391 1.00 95.06 80 VAL A N 1
ATOM 598 C CA . VAL A 1 80 ? 1.832 2.991 2.405 1.00 95.06 80 VAL A CA 1
ATOM 599 C C . VAL A 1 80 ? 0.683 2.861 1.408 1.00 95.06 80 VAL A C 1
ATOM 601 O O . VAL A 1 80 ? 0.679 1.934 0.601 1.00 95.06 80 VAL A O 1
ATOM 604 N N . LEU A 1 81 ? -0.277 3.788 1.427 1.00 96.44 81 LEU A N 1
ATOM 605 C CA . LEU A 1 81 ? -1.446 3.755 0.542 1.00 96.44 81 LEU A CA 1
ATOM 606 C C . LEU A 1 81 ? -1.068 3.882 -0.937 1.00 96.44 81 LEU A C 1
ATOM 608 O O . LEU A 1 81 ? -1.577 3.128 -1.766 1.00 96.44 81 LEU A O 1
ATOM 612 N N . SER A 1 82 ? -0.128 4.771 -1.258 1.00 96.56 82 SER A N 1
ATOM 613 C CA . SER A 1 82 ? 0.397 4.926 -2.619 1.00 96.56 82 SER A CA 1
ATOM 614 C C . SER A 1 82 ? 1.118 3.646 -3.071 1.00 96.56 82 SER A C 1
ATOM 616 O O . SER A 1 82 ? 0.879 3.147 -4.167 1.00 96.56 82 SER A O 1
ATOM 618 N N . SER A 1 83 ? 1.913 3.012 -2.200 1.00 95.38 83 SER A N 1
ATOM 619 C CA . SER A 1 83 ? 2.550 1.717 -2.496 1.00 95.38 83 SER A CA 1
ATOM 620 C C . SER A 1 83 ? 1.520 0.605 -2.767 1.00 95.38 83 SER A C 1
ATOM 622 O O . SER A 1 83 ? 1.679 -0.191 -3.695 1.00 95.38 83 SER A O 1
ATOM 624 N N . GLN A 1 84 ? 0.409 0.584 -2.025 1.00 94.12 84 GLN A N 1
ATOM 625 C CA . GLN A 1 84 ? -0.687 -0.367 -2.249 1.00 94.12 84 GLN A CA 1
ATOM 626 C C . GLN A 1 84 ? -1.386 -0.134 -3.598 1.00 94.12 84 GLN A C 1
ATOM 628 O O . GLN A 1 84 ? -1.581 -1.094 -4.347 1.00 94.12 84 GLN A O 1
ATOM 633 N N . ARG A 1 85 ? -1.684 1.122 -3.966 1.00 95.38 85 ARG A N 1
ATOM 634 C CA . ARG A 1 85 ? -2.202 1.463 -5.306 1.00 95.38 85 ARG A CA 1
ATOM 635 C C . ARG A 1 85 ? -1.230 1.058 -6.412 1.00 95.38 85 ARG A C 1
ATOM 637 O O . ARG A 1 85 ? -1.648 0.493 -7.423 1.00 95.38 85 ARG A O 1
ATOM 644 N N . GLY A 1 86 ? 0.070 1.266 -6.201 1.00 95.44 86 GLY A N 1
ATOM 645 C CA . GLY A 1 86 ? 1.115 0.820 -7.120 1.00 95.44 86 GLY A CA 1
ATOM 646 C C . GLY A 1 86 ? 1.073 -0.689 -7.363 1.00 95.44 86 GLY A C 1
ATOM 647 O O . GLY A 1 86 ? 1.118 -1.140 -8.509 1.00 95.44 86 GLY A O 1
ATOM 648 N N . LEU A 1 87 ? 0.891 -1.481 -6.303 1.00 93.31 87 LEU A N 1
ATOM 649 C CA . LEU A 1 87 ? 0.748 -2.934 -6.401 1.00 93.31 87 LEU A CA 1
ATOM 650 C C . LEU A 1 87 ? -0.518 -3.347 -7.168 1.00 93.31 87 LEU A C 1
ATOM 652 O O . LEU A 1 87 ? -0.480 -4.290 -7.962 1.00 93.31 87 LEU A O 1
ATOM 656 N N . MET A 1 88 ? -1.629 -2.641 -6.965 1.00 92.50 88 MET A N 1
ATOM 657 C CA . MET A 1 88 ? -2.883 -2.894 -7.681 1.00 92.50 88 MET A CA 1
ATOM 658 C C . MET A 1 88 ? -2.763 -2.577 -9.176 1.00 92.50 88 MET A C 1
ATOM 660 O O . MET A 1 88 ? -3.160 -3.395 -10.012 1.00 92.50 88 MET A O 1
ATOM 664 N N . HIS A 1 89 ? -2.147 -1.445 -9.531 1.00 95.31 89 HIS A N 1
ATOM 665 C CA . HIS A 1 89 ? -1.833 -1.118 -10.922 1.00 95.31 89 HIS A CA 1
ATOM 666 C C . HIS A 1 89 ? -0.900 -2.155 -11.552 1.00 95.31 89 HIS A C 1
ATOM 668 O O . HIS A 1 89 ? -1.177 -2.619 -12.657 1.00 95.31 89 HIS A O 1
ATOM 674 N N . MET A 1 90 ? 0.156 -2.575 -10.842 1.00 95.00 90 MET A N 1
ATOM 675 C CA . MET A 1 90 ? 1.101 -3.592 -11.318 1.00 95.00 90 MET A CA 1
ATOM 676 C C . MET A 1 90 ? 0.379 -4.895 -11.671 1.00 95.00 90 MET A C 1
ATOM 678 O O . MET A 1 90 ? 0.582 -5.448 -12.748 1.00 95.00 90 MET A O 1
ATOM 682 N N . ARG A 1 91 ? -0.494 -5.376 -10.780 1.00 89.69 91 ARG A N 1
ATOM 683 C CA . ARG A 1 91 ? -1.256 -6.619 -10.978 1.00 89.69 91 ARG A CA 1
ATOM 684 C C . ARG A 1 91 ? -2.293 -6.521 -12.093 1.00 89.69 91 ARG A C 1
ATOM 686 O O . ARG A 1 91 ? -2.594 -7.527 -12.722 1.00 89.69 91 ARG A O 1
ATOM 693 N N . SER A 1 92 ? -2.790 -5.317 -12.358 1.00 90.81 92 SER A N 1
ATOM 694 C CA . SER A 1 92 ? -3.731 -5.042 -13.449 1.00 90.81 92 SER A CA 1
ATOM 695 C C . SER A 1 92 ? -3.035 -4.763 -14.789 1.00 90.81 92 SER A C 1
ATOM 697 O O . SER A 1 92 ? -3.704 -4.468 -15.772 1.00 90.81 92 SER A O 1
ATOM 699 N N . GLY A 1 93 ? -1.697 -4.809 -14.846 1.00 93.75 93 GLY A N 1
ATOM 700 C CA . GLY A 1 93 ? -0.923 -4.498 -16.054 1.00 93.75 93 GLY A CA 1
ATOM 701 C C . GLY A 1 93 ? -0.790 -3.001 -16.365 1.00 93.75 93 GLY A C 1
ATOM 702 O O . GLY A 1 93 ? -0.169 -2.634 -17.363 1.00 93.75 93 GLY A O 1
ATOM 703 N N . HIS A 1 94 ? -1.294 -2.116 -15.501 1.00 96.69 94 HIS A N 1
ATOM 704 C CA . HIS A 1 94 ? -1.176 -0.659 -15.618 1.00 96.69 94 HIS A CA 1
ATOM 705 C C . HIS A 1 94 ? 0.218 -0.182 -15.173 1.00 96.69 94 HIS A C 1
ATOM 707 O O . HIS A 1 94 ? 0.392 0.551 -14.201 1.00 96.69 94 HIS A O 1
ATOM 713 N N . THR A 1 95 ? 1.251 -0.645 -15.876 1.00 97.69 95 THR A N 1
ATOM 714 C CA . THR A 1 95 ? 2.657 -0.529 -15.455 1.00 97.69 95 THR A CA 1
ATOM 715 C C . THR A 1 95 ? 3.158 0.913 -15.288 1.00 97.69 95 THR A C 1
ATOM 717 O O . THR A 1 95 ? 3.959 1.181 -14.394 1.00 97.69 95 THR A O 1
ATOM 720 N N . LEU A 1 96 ? 2.692 1.866 -16.101 1.00 97.75 96 LEU A N 1
ATOM 721 C CA . LEU A 1 96 ? 3.070 3.280 -15.962 1.00 97.75 96 LEU A CA 1
ATOM 722 C C . LEU A 1 96 ? 2.517 3.897 -14.676 1.00 97.75 96 LEU A C 1
ATOM 724 O O . LEU A 1 96 ? 3.236 4.602 -13.966 1.00 97.75 96 LEU A O 1
ATOM 728 N N . ASP A 1 97 ? 1.260 3.596 -14.369 1.00 98.00 97 ASP A N 1
ATOM 729 C CA . ASP A 1 97 ? 0.596 4.087 -13.168 1.00 98.00 97 ASP A CA 1
ATOM 730 C C . ASP A 1 97 ? 1.230 3.460 -11.925 1.00 98.00 97 ASP A C 1
ATOM 732 O O . ASP A 1 97 ? 1.540 4.168 -10.972 1.00 98.00 97 ASP A O 1
ATOM 736 N N . ALA A 1 98 ? 1.561 2.166 -11.983 1.00 98.06 98 ALA A N 1
ATOM 737 C CA . ALA A 1 98 ? 2.284 1.475 -10.921 1.00 98.06 98 ALA A CA 1
ATOM 738 C C . ALA A 1 98 ? 3.629 2.146 -10.591 1.00 98.06 98 ALA A C 1
ATOM 740 O O . ALA A 1 98 ? 3.906 2.439 -9.430 1.00 98.06 98 ALA A O 1
ATOM 741 N N . VAL A 1 99 ? 4.454 2.439 -11.606 1.00 98.44 99 VAL A N 1
ATOM 742 C CA . VAL A 1 99 ? 5.740 3.137 -11.406 1.00 98.44 99 VAL A CA 1
ATOM 743 C C . VAL A 1 99 ? 5.530 4.516 -10.784 1.00 98.44 99 VAL A C 1
ATOM 745 O O . VAL A 1 99 ? 6.292 4.902 -9.893 1.00 98.44 99 VAL A O 1
ATOM 748 N N . ARG A 1 100 ? 4.514 5.260 -11.233 1.00 98.19 100 ARG A N 1
ATOM 749 C CA . ARG A 1 100 ? 4.201 6.587 -10.690 1.00 98.19 100 ARG A CA 1
ATOM 750 C C . ARG A 1 100 ? 3.824 6.508 -9.213 1.00 98.19 100 ARG A C 1
ATOM 752 O O . ARG A 1 100 ? 4.412 7.233 -8.417 1.00 98.19 100 ARG A O 1
ATOM 759 N N . GLU A 1 101 ? 2.927 5.601 -8.847 1.00 98.00 101 GLU A N 1
ATOM 760 C CA . GLU A 1 101 ? 2.504 5.401 -7.457 1.00 98.00 101 GLU A CA 1
ATOM 761 C C . GLU A 1 101 ? 3.671 5.002 -6.545 1.00 98.00 101 GLU A C 1
ATOM 763 O O . GLU A 1 101 ? 3.885 5.619 -5.502 1.00 98.00 101 GLU A O 1
ATOM 768 N N . PHE A 1 102 ? 4.499 4.035 -6.957 1.00 98.19 102 PHE A N 1
ATOM 769 C CA . PHE A 1 102 ? 5.681 3.652 -6.178 1.00 98.19 102 PHE A CA 1
ATOM 770 C C . PHE A 1 102 ? 6.683 4.802 -6.032 1.00 98.19 102 PHE A C 1
ATOM 772 O O . PHE A 1 102 ? 7.318 4.954 -4.992 1.00 98.19 102 PHE A O 1
ATOM 779 N N . THR A 1 103 ? 6.818 5.646 -7.054 1.00 97.69 103 THR A N 1
ATOM 780 C CA . THR A 1 103 ? 7.712 6.809 -7.006 1.00 97.69 103 THR A CA 1
ATOM 781 C C . THR A 1 103 ? 7.207 7.880 -6.040 1.00 97.69 103 THR A C 1
ATOM 783 O O . THR A 1 103 ? 8.008 8.440 -5.297 1.00 97.69 103 THR A O 1
ATOM 786 N N . VAL A 1 104 ? 5.895 8.129 -6.001 1.00 96.69 104 VAL A N 1
ATOM 787 C CA . VAL A 1 104 ? 5.262 9.039 -5.029 1.00 96.69 104 VAL A CA 1
ATOM 788 C C . VAL A 1 104 ? 5.351 8.485 -3.604 1.00 96.69 104 VAL A C 1
ATOM 790 O O . VAL A 1 104 ? 5.554 9.239 -2.652 1.00 96.69 104 VAL A O 1
ATOM 793 N N . ALA A 1 105 ? 5.231 7.168 -3.446 1.00 97.19 105 ALA A N 1
ATOM 794 C CA . ALA A 1 105 ? 5.293 6.503 -2.151 1.00 97.19 105 ALA A CA 1
ATOM 795 C C . ALA A 1 105 ? 6.680 6.585 -1.494 1.00 97.19 105 ALA A C 1
ATOM 797 O O . ALA A 1 105 ? 6.770 6.786 -0.287 1.00 97.19 105 ALA A O 1
ATOM 798 N N . LEU A 1 106 ? 7.755 6.450 -2.276 1.00 96.75 106 LEU A N 1
ATOM 799 C CA . LEU A 1 106 ? 9.120 6.285 -1.769 1.00 96.75 106 LEU A CA 1
ATOM 800 C C . LEU A 1 106 ? 9.577 7.351 -0.747 1.00 96.75 106 LEU A C 1
ATOM 802 O O . LEU A 1 106 ? 9.977 6.953 0.344 1.00 96.75 106 LEU A O 1
ATOM 806 N N . PRO A 1 107 ? 9.502 8.673 -1.014 1.00 96.69 107 PRO A N 1
ATOM 807 C CA . PRO A 1 107 ? 9.955 9.682 -0.046 1.00 96.69 107 PRO A CA 1
ATOM 808 C C . PRO A 1 107 ? 9.095 9.736 1.224 1.00 96.69 107 PRO A C 1
ATOM 810 O O . PRO A 1 107 ? 9.529 10.260 2.242 1.00 96.69 107 PRO A O 1
ATOM 813 N N . ASN A 1 108 ? 7.871 9.210 1.169 1.00 96.94 108 ASN A N 1
ATOM 814 C CA . ASN A 1 108 ? 6.950 9.192 2.299 1.00 96.94 108 ASN A CA 1
ATOM 815 C C . ASN A 1 108 ? 7.204 8.018 3.257 1.00 96.94 108 ASN A C 1
ATOM 817 O O . ASN A 1 108 ? 6.653 8.006 4.352 1.00 96.94 108 ASN A O 1
ATOM 821 N N . LEU A 1 109 ? 8.012 7.037 2.850 1.00 95.50 109 LEU A N 1
ATOM 822 C CA . LEU A 1 109 ? 8.360 5.851 3.637 1.00 95.50 109 LEU A CA 1
ATOM 823 C C . LEU A 1 109 ? 9.772 5.939 4.234 1.00 95.50 109 LEU A C 1
ATOM 825 O O . LEU A 1 109 ? 10.331 4.922 4.635 1.00 95.50 109 LEU A O 1
ATOM 829 N N . ASP A 1 110 ? 10.354 7.140 4.282 1.00 88.69 110 ASP A N 1
ATOM 830 C CA . ASP A 1 110 ? 11.681 7.349 4.859 1.00 88.69 110 ASP A CA 1
ATOM 831 C C . ASP A 1 110 ? 11.735 6.871 6.321 1.00 88.69 110 ASP A C 1
ATOM 833 O O . ASP A 1 110 ? 10.829 7.139 7.116 1.00 88.69 110 ASP A O 1
ATOM 837 N N . GLY A 1 111 ? 12.784 6.120 6.661 1.00 88.38 111 GLY A N 1
ATOM 838 C CA . GLY A 1 111 ? 12.946 5.463 7.962 1.00 88.38 111 GLY A CA 1
ATOM 839 C C . GLY A 1 111 ? 12.206 4.128 8.145 1.00 88.38 111 GLY A C 1
ATOM 840 O O . GLY A 1 111 ? 12.336 3.527 9.212 1.00 88.38 111 GLY A O 1
ATOM 841 N N . ASP A 1 112 ? 11.463 3.639 7.145 1.00 93.69 112 ASP A N 1
ATOM 842 C CA . ASP A 1 112 ? 10.851 2.300 7.134 1.00 93.69 112 ASP A CA 1
ATOM 843 C C . ASP A 1 112 ? 11.517 1.410 6.073 1.00 93.69 112 ASP A C 1
ATOM 845 O O . ASP A 1 112 ? 10.986 1.183 4.981 1.00 93.69 112 ASP A O 1
ATOM 849 N N . ASP A 1 113 ? 12.721 0.929 6.400 1.00 94.12 113 ASP A N 1
ATOM 850 C CA . ASP A 1 113 ? 13.575 0.164 5.482 1.00 94.12 113 ASP A CA 1
ATOM 851 C 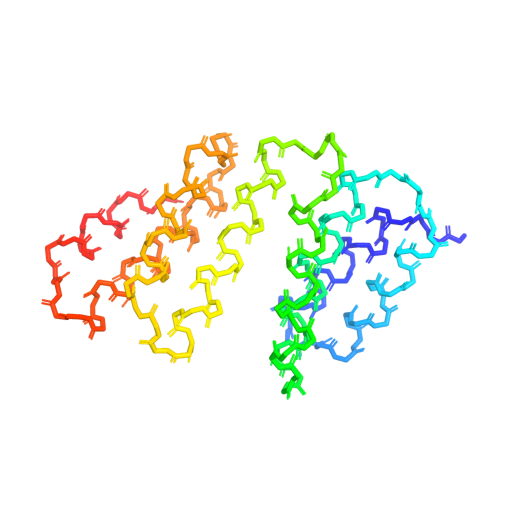C . ASP A 1 113 ? 12.861 -1.069 4.902 1.00 94.12 113 ASP A C 1
ATOM 853 O O . ASP A 1 113 ? 12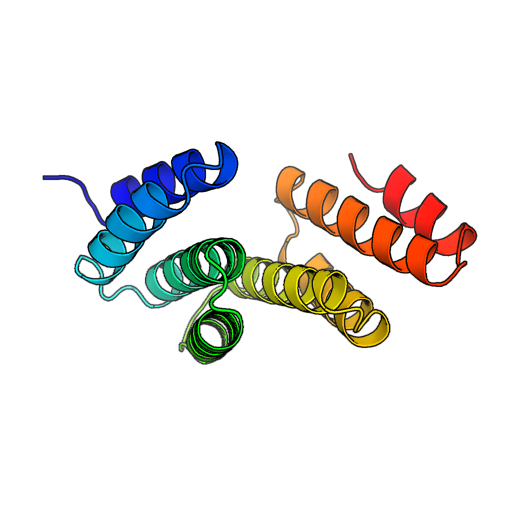.998 -1.360 3.714 1.00 94.12 113 ASP A O 1
ATOM 857 N N . GLU A 1 114 ? 12.031 -1.757 5.696 1.00 92.62 114 GLU A N 1
ATOM 858 C CA . GLU A 1 114 ? 11.282 -2.934 5.239 1.00 92.62 114 GLU A CA 1
ATOM 859 C C . GLU A 1 114 ? 10.281 -2.563 4.133 1.00 92.62 114 GLU A C 1
ATOM 861 O O . GLU A 1 114 ? 10.207 -3.222 3.085 1.00 92.62 114 GLU A O 1
ATOM 866 N N . LEU A 1 115 ? 9.501 -1.496 4.337 1.00 92.81 115 LEU A N 1
ATOM 867 C CA . LEU A 1 115 ? 8.536 -1.049 3.336 1.00 92.81 115 LEU A CA 1
ATOM 868 C C . LEU A 1 115 ? 9.211 -0.440 2.110 1.00 92.81 115 LEU A C 1
ATOM 870 O O . LEU A 1 115 ? 8.737 -0.676 0.994 1.00 92.81 115 LEU A O 1
ATOM 874 N N . VAL A 1 116 ? 10.314 0.287 2.290 1.00 96.75 116 VAL A N 1
ATOM 875 C CA . VAL A 1 116 ? 11.128 0.810 1.186 1.00 96.75 116 VAL A CA 1
ATOM 876 C C . VAL A 1 116 ? 11.690 -0.337 0.348 1.00 96.75 116 VAL A C 1
ATOM 878 O O . VAL A 1 116 ? 11.519 -0.335 -0.874 1.00 96.75 116 VAL A O 1
ATOM 881 N N . GLY A 1 117 ? 12.275 -1.357 0.978 1.00 96.88 117 GLY A N 1
ATOM 882 C CA . GLY A 1 117 ? 12.786 -2.543 0.296 1.00 96.88 117 GLY A CA 1
ATOM 883 C C . GLY A 1 117 ? 11.698 -3.239 -0.520 1.00 96.88 117 GLY A C 1
ATOM 884 O O . GLY A 1 117 ? 11.858 -3.463 -1.723 1.00 96.88 117 GLY A O 1
ATOM 885 N N . ARG A 1 118 ? 10.531 -3.498 0.083 1.00 95.06 118 ARG A N 1
ATOM 886 C CA . ARG A 1 118 ? 9.394 -4.127 -0.612 1.00 95.06 118 ARG A CA 1
ATOM 887 C C . ARG A 1 118 ? 8.857 -3.280 -1.768 1.00 95.06 118 ARG A C 1
ATOM 889 O O . ARG A 1 118 ? 8.521 -3.828 -2.821 1.00 95.06 118 ARG A O 1
ATOM 896 N N . LEU A 1 119 ? 8.762 -1.964 -1.590 1.00 97.06 119 LEU A N 1
ATOM 897 C CA . LEU A 1 119 ? 8.350 -1.030 -2.638 1.00 97.06 119 LEU A CA 1
ATOM 898 C C . LEU A 1 119 ? 9.311 -1.089 -3.826 1.00 97.06 119 LEU A C 1
ATOM 900 O O . LEU A 1 119 ? 8.859 -1.222 -4.963 1.00 97.06 119 LEU A O 1
ATOM 904 N N . LEU A 1 120 ? 10.620 -1.029 -3.572 1.00 98.19 120 LEU A N 1
ATOM 905 C CA . LEU A 1 120 ? 11.647 -1.067 -4.613 1.00 98.19 120 LEU A CA 1
ATOM 906 C C . LEU A 1 120 ? 11.648 -2.407 -5.355 1.00 98.19 120 LEU A C 1
ATOM 908 O O . LEU A 1 120 ? 11.714 -2.418 -6.581 1.00 98.19 120 LEU A O 1
ATOM 912 N N . LEU A 1 121 ? 11.467 -3.531 -4.655 1.00 98.12 121 LEU A N 1
ATOM 913 C CA . LEU A 1 121 ? 11.284 -4.835 -5.303 1.00 98.12 121 LEU A CA 1
ATOM 914 C C . LEU A 1 121 ? 10.074 -4.833 -6.250 1.00 98.12 121 LEU A C 1
ATOM 916 O O . LEU A 1 121 ? 10.168 -5.293 -7.389 1.00 98.12 121 LEU A O 1
ATOM 920 N N . ASN A 1 122 ? 8.938 -4.282 -5.820 1.00 97.69 122 ASN A N 1
ATOM 921 C CA . ASN A 1 122 ? 7.752 -4.207 -6.672 1.00 97.69 122 ASN A CA 1
ATOM 922 C C . ASN A 1 122 ? 7.959 -3.275 -7.874 1.00 97.69 122 ASN A C 1
ATOM 924 O O . ASN A 1 122 ? 7.634 -3.656 -8.999 1.00 97.69 122 ASN A O 1
ATOM 928 N N . ARG A 1 123 ? 8.534 -2.082 -7.676 1.00 98.50 123 ARG A N 1
ATOM 929 C CA . ARG A 1 123 ? 8.800 -1.144 -8.776 1.00 98.50 123 ARG A CA 1
ATOM 930 C C . ARG A 1 123 ? 9.809 -1.717 -9.772 1.00 98.50 123 ARG A C 1
ATOM 932 O O . ARG A 1 123 ? 9.575 -1.638 -10.979 1.00 98.50 123 ARG A O 1
ATOM 939 N N . GLY A 1 124 ? 10.847 -2.395 -9.290 1.00 98.38 124 GLY A N 1
ATOM 940 C CA . GLY A 1 124 ? 11.806 -3.105 -10.132 1.00 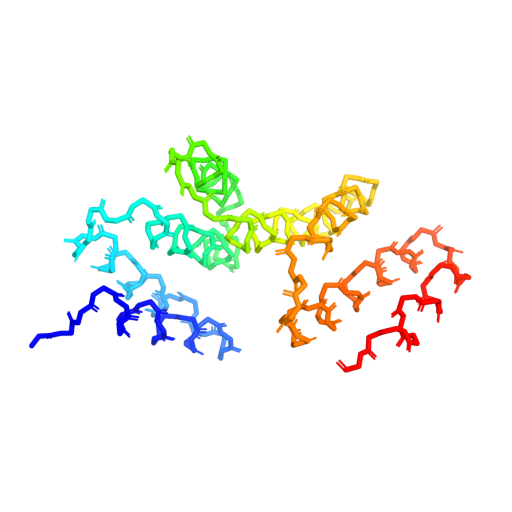98.38 124 GLY A CA 1
ATOM 941 C C . GLY A 1 124 ? 11.151 -4.205 -10.973 1.00 98.38 124 GLY A C 1
ATOM 942 O O . GLY A 1 124 ? 11.416 -4.306 -12.171 1.00 98.38 124 GLY A O 1
ATOM 943 N N . ASN A 1 125 ? 10.213 -4.968 -10.401 1.00 98.25 125 ASN A N 1
ATOM 944 C CA . ASN A 1 125 ? 9.422 -5.947 -11.155 1.00 98.25 125 ASN A CA 1
ATOM 945 C C . ASN A 1 125 ? 8.568 -5.289 -12.249 1.00 98.25 125 ASN A C 1
ATOM 947 O O . ASN A 1 125 ? 8.475 -5.818 -13.356 1.00 98.25 125 ASN A O 1
ATOM 951 N N . VAL A 1 126 ? 7.986 -4.117 -11.985 1.00 98.38 126 VAL A N 1
ATOM 952 C CA . VAL A 1 126 ? 7.236 -3.360 -13.003 1.00 98.38 126 VAL A CA 1
ATOM 953 C C . VAL A 1 126 ? 8.163 -2.896 -14.130 1.00 98.38 126 VAL A C 1
ATOM 955 O O . VAL A 1 126 ? 7.795 -2.962 -15.304 1.00 98.38 126 VAL A O 1
ATOM 958 N N . HIS A 1 127 ? 9.385 -2.465 -13.809 1.00 98.50 127 HIS A N 1
ATOM 959 C CA . HIS A 1 127 ? 10.390 -2.139 -14.822 1.00 98.50 127 HIS A CA 1
ATOM 960 C C . HIS A 1 127 ? 10.750 -3.360 -15.683 1.00 98.50 127 HIS A C 1
ATOM 962 O O . HIS A 1 127 ? 10.809 -3.231 -16.907 1.00 98.50 127 HIS A O 1
ATOM 968 N N . LEU A 1 128 ? 10.884 -4.557 -15.095 1.00 97.38 128 LEU A N 1
ATOM 969 C CA . LEU A 1 128 ? 11.080 -5.796 -15.861 1.00 97.38 128 LEU A CA 1
ATOM 970 C C . LEU A 1 128 ? 9.903 -6.115 -16.788 1.00 97.38 128 LEU A C 1
ATOM 972 O O . LEU A 1 128 ? 10.135 -6.448 -17.948 1.00 97.38 128 LEU A O 1
ATOM 976 N N . GLN A 1 129 ? 8.656 -5.964 -16.325 1.00 96.25 129 GLN A N 1
ATOM 977 C CA . GLN A 1 129 ? 7.460 -6.156 -17.165 1.00 96.25 129 GLN A CA 1
ATOM 978 C C . GLN A 1 129 ? 7.468 -5.255 -18.408 1.00 96.25 129 GLN A C 1
ATOM 980 O O . GLN A 1 129 ? 6.889 -5.602 -19.434 1.00 96.25 129 GLN A O 1
ATOM 985 N N . ARG A 1 130 ? 8.145 -4.105 -18.329 1.00 96.75 130 ARG A N 1
ATOM 986 C CA . ARG A 1 130 ? 8.303 -3.138 -19.422 1.00 96.75 130 ARG A CA 1
ATOM 987 C C . ARG A 1 130 ? 9.580 -3.334 -20.251 1.00 96.75 130 ARG A C 1
ATOM 989 O O . ARG A 1 130 ? 9.826 -2.541 -21.155 1.00 96.75 130 ARG A O 1
ATOM 996 N N . GLY A 1 131 ? 10.406 -4.334 -19.941 1.00 97.25 131 GLY A N 1
ATOM 997 C CA . GLY A 1 131 ? 11.703 -4.556 -20.591 1.00 97.25 131 GLY A CA 1
ATOM 998 C C . GLY A 1 131 ? 12.808 -3.576 -20.170 1.00 97.25 131 GLY A C 1
ATOM 999 O O . GLY A 1 131 ? 13.880 -3.561 -20.773 1.00 97.25 131 GLY A O 1
ATOM 1000 N N . ASP A 1 132 ? 12.591 -2.771 -19.127 1.00 98.06 132 ASP A N 1
ATOM 1001 C CA . ASP A 1 132 ? 13.569 -1.811 -18.608 1.00 98.06 132 ASP A CA 1
ATOM 1002 C C . ASP A 1 132 ? 14.466 -2.459 -17.541 1.00 98.06 132 ASP A C 1
ATOM 1004 O O . ASP A 1 132 ? 14.359 -2.216 -16.336 1.00 98.06 132 ASP A O 1
ATOM 1008 N N . GLY A 1 133 ? 15.381 -3.315 -17.999 1.00 98.12 133 GLY A N 1
ATOM 1009 C CA . GLY A 1 133 ? 16.309 -4.024 -17.116 1.00 98.12 133 GLY A CA 1
ATOM 1010 C C . GLY A 1 133 ? 17.255 -3.102 -16.337 1.00 98.12 133 GLY A C 1
ATOM 1011 O O . GLY A 1 133 ? 17.715 -3.469 -15.253 1.00 98.12 133 GLY A O 1
ATOM 1012 N N . ARG A 1 134 ? 17.535 -1.893 -16.848 1.00 98.38 134 ARG A N 1
ATOM 1013 C CA . ARG A 1 134 ? 18.429 -0.931 -16.188 1.00 98.38 134 ARG A CA 1
ATOM 1014 C C . ARG A 1 134 ? 17.780 -0.367 -14.930 1.00 98.38 134 ARG A C 1
ATOM 1016 O O . ARG A 1 134 ? 18.405 -0.420 -13.871 1.00 98.38 134 ARG A O 1
ATOM 1023 N N . SER A 1 135 ? 16.555 0.143 -15.039 1.00 98.06 135 SER A N 1
ATOM 1024 C CA . SER A 1 135 ? 15.829 0.686 -13.887 1.00 98.06 135 SER A CA 1
ATOM 1025 C C . SER A 1 135 ? 15.493 -0.411 -12.881 1.00 98.06 135 SER A C 1
ATOM 1027 O O . SER A 1 135 ? 15.712 -0.223 -11.688 1.00 98.06 135 SER A O 1
ATOM 1029 N N . ALA A 1 136 ? 15.100 -1.601 -13.353 1.00 98.44 136 ALA A N 1
ATOM 1030 C CA . ALA A 1 136 ? 14.886 -2.756 -12.483 1.00 98.44 136 ALA A CA 1
ATOM 1031 C C . ALA A 1 136 ? 16.131 -3.099 -11.648 1.00 98.44 136 ALA A C 1
ATOM 1033 O O . ALA A 1 136 ? 16.060 -3.216 -10.428 1.00 98.44 136 ALA A O 1
ATOM 1034 N N . SER A 1 137 ? 17.301 -3.184 -12.291 1.00 98.44 137 SER A N 1
ATOM 1035 C CA . SER A 1 137 ? 18.570 -3.472 -11.605 1.00 98.44 137 SER A CA 1
ATOM 1036 C C . SER A 1 137 ? 19.000 -2.368 -10.636 1.00 98.44 137 SER A C 1
ATOM 1038 O O . SER A 1 137 ? 19.775 -2.623 -9.713 1.00 98.44 137 SER A O 1
ATOM 1040 N N . ALA A 1 138 ? 18.586 -1.120 -10.862 1.00 98.19 138 ALA A N 1
ATOM 1041 C CA . ALA A 1 138 ? 18.819 -0.037 -9.913 1.00 98.19 138 ALA A CA 1
ATOM 1042 C C . ALA A 1 138 ? 17.951 -0.224 -8.664 1.00 98.19 138 ALA A C 1
ATOM 1044 O O . ALA A 1 138 ? 18.494 -0.266 -7.563 1.00 98.19 138 ALA A O 1
ATOM 1045 N N . ASP A 1 139 ? 16.648 -0.444 -8.845 1.00 98.25 139 ASP A N 1
ATOM 1046 C CA . ASP A 1 139 ? 15.709 -0.658 -7.743 1.00 98.25 139 ASP A CA 1
ATOM 1047 C C . ASP A 1 139 ? 16.088 -1.876 -6.892 1.00 98.25 139 ASP A C 1
ATOM 1049 O O . ASP A 1 139 ? 16.166 -1.768 -5.672 1.00 98.25 139 ASP A O 1
ATOM 1053 N N . PHE A 1 140 ?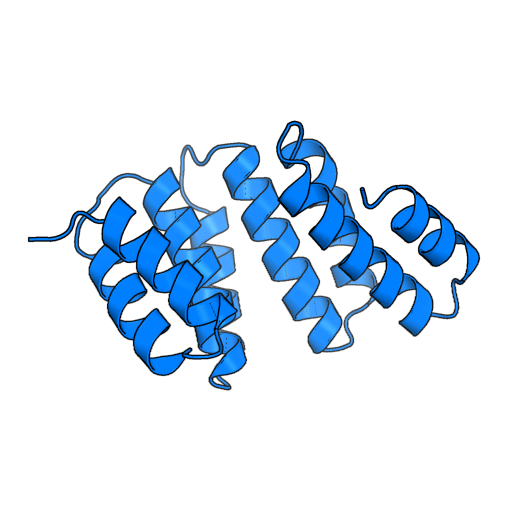 16.428 -3.009 -7.512 1.00 98.06 140 PHE A N 1
ATOM 1054 C CA . PHE A 1 140 ? 16.815 -4.217 -6.774 1.00 98.06 140 PHE A CA 1
ATOM 1055 C C . PHE A 1 140 ? 18.109 -4.068 -5.971 1.00 98.06 140 PHE A C 1
ATOM 1057 O O . PHE A 1 140 ? 18.247 -4.700 -4.932 1.00 98.06 140 PHE A O 1
ATOM 1064 N N . ARG A 1 141 ? 19.063 -3.242 -6.421 1.00 97.44 141 ARG A N 1
ATOM 1065 C CA . ARG A 1 141 ? 20.286 -2.959 -5.645 1.00 97.44 141 ARG A CA 1
ATOM 1066 C C . ARG A 1 141 ? 20.031 -2.015 -4.474 1.00 97.44 141 ARG A C 1
ATOM 1068 O O . ARG A 1 141 ? 20.794 -2.024 -3.510 1.00 97.44 141 ARG A O 1
ATOM 1075 N N . SER A 1 142 ? 19.012 -1.173 -4.596 1.00 95.75 142 SER A N 1
ATOM 1076 C CA . SER A 1 142 ? 18.605 -0.244 -3.547 1.00 95.75 142 SER A CA 1
ATOM 1077 C C . SER A 1 142 ? 17.641 -0.873 -2.543 1.00 95.75 142 SER A C 1
ATOM 1079 O O . SER A 1 142 ? 17.556 -0.373 -1.427 1.00 95.75 142 SER A O 1
ATOM 1081 N N . ALA A 1 143 ? 16.953 -1.960 -2.904 1.00 93.00 143 ALA A N 1
ATOM 1082 C CA . ALA A 1 143 ? 16.181 -2.768 -1.970 1.00 93.00 143 ALA A CA 1
ATOM 1083 C C . ALA A 1 143 ? 17.140 -3.473 -0.996 1.00 93.00 143 ALA A C 1
ATOM 1085 O O . ALA A 1 143 ? 17.920 -4.334 -1.407 1.00 93.00 143 ALA A O 1
ATOM 1086 N N . ARG A 1 144 ? 17.119 -3.067 0.274 1.00 76.56 144 ARG A N 1
ATOM 1087 C CA . ARG A 1 144 ? 17.945 -3.622 1.352 1.00 76.56 144 ARG A CA 1
ATOM 1088 C C . ARG A 1 144 ? 17.070 -4.220 2.436 1.00 76.56 144 ARG A C 1
ATOM 1090 O O . ARG A 1 144 ? 15.928 -3.735 2.576 1.00 76.56 144 ARG A O 1
#